Protein AF-A0A9R1QR17-F1 (afdb_monomer)

Radius of gyration: 20.67 Å; Cα contacts (8 Å, |Δi|>4): 81; chains: 1; bounding box: 51×17×60 Å

Organism: Triticum turgidum subsp. durum (NCBI:txid4567)

Secondary structure (DSSP, 8-state):
-------HHHHHHHHHHHHT-----PPPBPHHHHHHHHHHHHH---TT-GGGGGGSS-TTTTT-TTEEEEE-TTSSSEEEEEE--

Mean predicted aligned error: 11.02 Å

Sequence (85 aa):
MARSGGSPYAAILLVLCIFQVTDVRGQSTHPIEANALNAIKARLIDPINNLKKWNRGDPCTSNWTGVICHKIPSDTYLHVTELYD

pLDDT: mean 83.53, std 15.56, range [37.16, 96.75]

Structure (mmCIF, N/CA/C/O backbone):
data_AF-A0A9R1QR17-F1
#
_entry.id   AF-A0A9R1QR17-F1
#
loop_
_atom_site.group_PDB
_atom_site.id
_atom_site.type_symbol
_atom_site.label_atom_id
_atom_site.label_alt_id
_atom_site.label_comp_id
_atom_site.label_asym_id
_atom_site.label_entity_id
_atom_site.label_seq_id
_atom_site.pdbx_PDB_ins_code
_atom_site.Cartn_x
_atom_site.Cartn_y
_atom_site.Cartn_z
_atom_site.occupancy
_atom_site.B_iso_or_equiv
_atom_site.auth_seq_id
_atom_site.auth_comp_id
_atom_site.auth_asym_id
_atom_site.auth_atom_id
_atom_site.pdbx_PDB_model_num
ATOM 1 N N . MET A 1 1 ? -34.860 -10.664 -41.790 1.00 37.16 1 MET A N 1
ATOM 2 C CA . MET A 1 1 ? -33.608 -10.676 -41.000 1.00 37.16 1 MET A CA 1
ATOM 3 C C . MET A 1 1 ? -33.040 -9.262 -40.955 1.00 37.16 1 MET A C 1
ATOM 5 O O . MET A 1 1 ? -32.662 -8.748 -42.000 1.00 37.16 1 MET A O 1
ATOM 9 N N . ALA A 1 2 ? -33.033 -8.603 -39.794 1.00 41.56 2 ALA A N 1
ATOM 10 C CA . ALA A 1 2 ? -32.454 -7.267 -39.653 1.00 41.56 2 ALA A CA 1
ATOM 11 C C . ALA A 1 2 ? -30.922 -7.378 -39.585 1.00 41.56 2 ALA A C 1
ATOM 13 O O . ALA A 1 2 ? -30.375 -7.932 -38.634 1.00 41.56 2 ALA A O 1
ATOM 14 N N . ARG A 1 3 ? -30.223 -6.893 -40.617 1.00 53.00 3 ARG A N 1
ATOM 15 C CA . ARG A 1 3 ? -28.763 -6.746 -40.595 1.00 53.00 3 ARG A CA 1
ATOM 16 C C . ARG A 1 3 ? -28.430 -5.520 -39.748 1.00 53.00 3 ARG A C 1
ATOM 18 O O . ARG A 1 3 ? -28.460 -4.399 -40.241 1.00 53.00 3 ARG A O 1
ATOM 25 N N . SER A 1 4 ? -28.148 -5.747 -38.469 1.00 52.62 4 SER A N 1
ATOM 26 C CA . SER A 1 4 ? -27.558 -4.744 -37.583 1.00 52.62 4 SER A CA 1
ATOM 27 C C . SER A 1 4 ? -26.149 -4.413 -38.084 1.00 52.62 4 SER A C 1
ATOM 29 O O . SER A 1 4 ? -25.183 -5.094 -37.743 1.00 52.62 4 SER A O 1
ATOM 31 N N . GLY A 1 5 ? -26.037 -3.408 -38.954 1.00 60.94 5 GLY A N 1
ATOM 32 C CA . GLY A 1 5 ? -24.762 -2.852 -39.396 1.00 60.94 5 GLY A CA 1
ATOM 33 C C . GLY A 1 5 ? -24.140 -2.040 -38.267 1.00 60.94 5 GLY A C 1
ATOM 34 O O . GLY A 1 5 ? -24.367 -0.838 -38.172 1.00 60.94 5 GLY A O 1
ATOM 35 N N . GLY A 1 6 ? -23.397 -2.706 -37.384 1.00 64.19 6 GLY A N 1
ATOM 36 C CA . GLY A 1 6 ? -22.600 -2.029 -36.366 1.00 64.19 6 GLY A CA 1
ATOM 37 C C . GLY A 1 6 ? -21.564 -1.130 -37.037 1.00 64.19 6 GLY A C 1
ATOM 38 O O . GLY A 1 6 ? -20.805 -1.589 -37.889 1.00 64.19 6 GLY A O 1
ATOM 39 N N . SER A 1 7 ? -21.552 0.155 -36.677 1.00 72.94 7 SER A N 1
ATOM 40 C CA . SER A 1 7 ? -20.557 1.106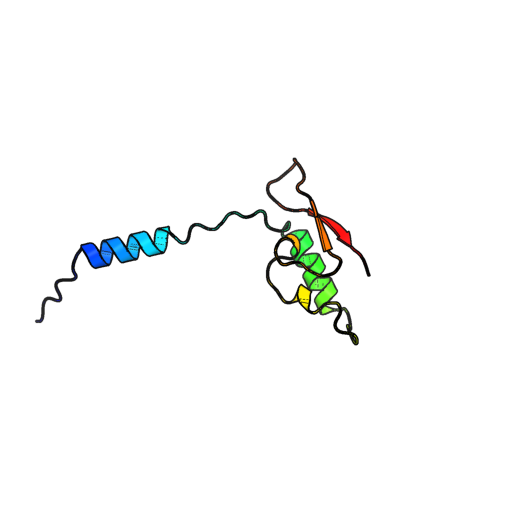 -37.174 1.00 72.94 7 SER A CA 1
ATOM 41 C C . SER A 1 7 ? -19.156 0.614 -36.792 1.00 72.94 7 SER A C 1
ATOM 43 O O . SER A 1 7 ? -18.908 0.397 -35.601 1.00 72.94 7 SER A O 1
ATOM 45 N N . PRO A 1 8 ? -18.222 0.451 -37.747 1.00 72.06 8 PRO A N 1
ATOM 46 C CA . PRO A 1 8 ? -16.875 -0.029 -37.443 1.00 72.06 8 PRO A CA 1
ATOM 47 C C . PRO A 1 8 ? -16.164 0.918 -36.473 1.00 72.06 8 PRO A C 1
ATOM 49 O O . PRO A 1 8 ? -15.364 0.475 -35.659 1.00 72.06 8 PRO A O 1
ATOM 52 N N . TYR A 1 9 ? -16.532 2.203 -36.477 1.00 75.50 9 TYR A N 1
ATOM 53 C CA . TYR A 1 9 ? -16.045 3.193 -35.523 1.00 75.50 9 TYR A CA 1
ATOM 54 C C . TYR A 1 9 ? -16.456 2.882 -34.085 1.00 75.50 9 TYR A C 1
ATOM 56 O O . TYR A 1 9 ? -15.653 3.075 -33.185 1.00 75.50 9 TYR A O 1
ATOM 64 N N . ALA A 1 10 ? -17.661 2.355 -33.851 1.00 77.62 10 ALA A N 1
ATOM 65 C CA . ALA A 1 10 ? -18.085 1.958 -32.509 1.00 77.62 10 ALA A CA 1
ATOM 66 C C . ALA A 1 10 ? -17.267 0.763 -32.000 1.00 77.62 10 ALA A C 1
ATOM 68 O O . ALA A 1 10 ? -16.848 0.750 -30.845 1.00 77.62 10 ALA A O 1
ATOM 69 N N . ALA A 1 11 ? -16.980 -0.202 -32.879 1.00 80.19 11 ALA A N 1
ATOM 70 C CA . ALA A 1 11 ? -16.107 -1.328 -32.557 1.00 80.19 11 ALA A CA 1
ATOM 71 C C . ALA A 1 11 ? -14.659 -0.871 -32.303 1.00 80.19 11 ALA A C 1
ATOM 73 O O . ALA A 1 11 ? -14.053 -1.287 -31.321 1.00 80.19 11 ALA A O 1
ATOM 74 N N . ILE A 1 12 ? -14.125 0.034 -33.130 1.00 80.06 12 ILE A N 1
ATOM 75 C CA . ILE A 1 12 ? -12.780 0.608 -32.970 1.00 80.06 12 ILE A CA 1
ATOM 76 C C . ILE A 1 12 ? -12.677 1.416 -31.669 1.00 80.06 12 ILE A C 1
ATOM 78 O O . ILE A 1 12 ? -11.710 1.252 -30.933 1.00 80.06 12 ILE A O 1
ATOM 82 N N . LEU A 1 13 ? -13.675 2.244 -31.347 1.00 78.00 13 LEU A N 1
ATOM 83 C CA . LEU A 1 13 ? -13.715 3.017 -30.102 1.00 78.00 13 LEU A CA 1
ATOM 84 C C . LEU A 1 13 ? -13.796 2.108 -28.869 1.00 78.00 13 LEU A C 1
ATOM 86 O O . LEU A 1 13 ? -13.083 2.351 -27.900 1.00 78.00 13 LEU A O 1
ATOM 90 N N . LEU A 1 14 ? -14.597 1.038 -28.915 1.00 76.31 14 LEU A N 1
ATOM 91 C CA . LEU A 1 14 ? -14.650 0.026 -27.853 1.00 76.31 14 LEU A CA 1
ATOM 92 C C . LEU A 1 14 ? -13.295 -0.658 -27.657 1.00 76.31 14 LEU A C 1
ATOM 94 O O . LEU A 1 14 ? -12.817 -0.753 -26.532 1.00 76.31 14 LEU A O 1
ATOM 98 N N . VAL A 1 15 ? -12.652 -1.085 -28.744 1.00 78.69 15 VAL A N 1
ATOM 99 C CA . VAL A 1 15 ? -11.334 -1.730 -28.708 1.00 78.69 15 VAL A CA 1
ATOM 100 C C . VAL A 1 15 ? -10.275 -0.783 -28.141 1.00 78.69 15 VAL A C 1
ATOM 102 O O . VAL A 1 15 ? -9.545 -1.168 -27.231 1.00 78.69 15 VAL A O 1
ATOM 105 N N . LEU A 1 16 ? -10.229 0.471 -28.602 1.00 73.56 16 LEU A N 1
ATOM 106 C CA . LEU A 1 16 ? -9.325 1.487 -28.058 1.00 73.56 16 LEU A CA 1
ATOM 107 C C . LEU A 1 16 ? -9.567 1.701 -26.562 1.00 73.56 16 LEU A C 1
ATOM 109 O O . LEU A 1 16 ? -8.603 1.710 -25.806 1.00 73.56 16 LEU A O 1
ATOM 113 N N . CYS A 1 17 ? -10.826 1.784 -26.121 1.00 71.69 17 CYS A N 1
ATOM 114 C CA . CYS A 1 17 ? -11.186 1.956 -24.713 1.00 71.69 17 CY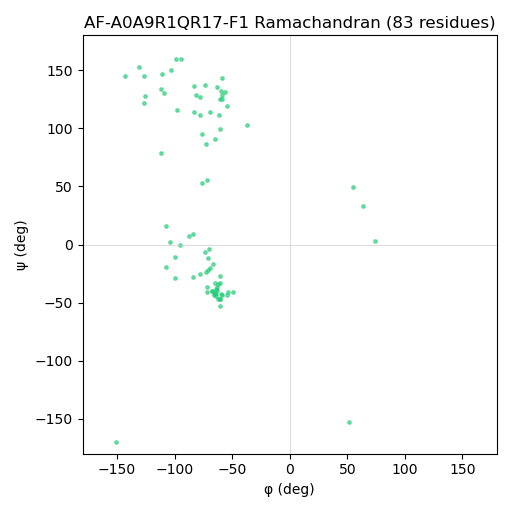S A CA 1
ATOM 115 C C . CYS A 1 17 ? -10.730 0.777 -23.831 1.00 71.69 17 CYS A C 1
ATOM 117 O O . CYS A 1 17 ? -10.334 0.993 -22.689 1.00 71.69 17 CYS A O 1
ATOM 119 N N . ILE A 1 18 ? -10.725 -0.450 -24.364 1.00 68.12 18 ILE A N 1
ATOM 120 C CA . ILE A 1 18 ? -10.203 -1.645 -23.680 1.00 68.12 18 ILE A CA 1
ATOM 121 C C . ILE A 1 18 ? -8.665 -1.604 -23.602 1.00 68.12 18 ILE A C 1
ATOM 123 O O . ILE A 1 18 ? -8.097 -1.978 -22.580 1.00 68.12 18 ILE A O 1
ATOM 127 N N . PHE A 1 19 ? -7.982 -1.089 -24.632 1.00 62.12 19 PHE A N 1
ATOM 128 C CA . PHE A 1 19 ? -6.524 -0.892 -24.617 1.00 62.12 19 PHE A CA 1
ATOM 129 C C . PHE A 1 19 ? -6.063 0.270 -23.720 1.00 62.12 19 PHE A C 1
ATOM 131 O O . PHE A 1 19 ? -4.920 0.255 -23.272 1.00 62.12 19 PHE A O 1
ATOM 138 N N . GLN A 1 20 ? -6.922 1.261 -23.435 1.00 58.38 20 GLN A N 1
ATOM 139 C CA . GLN A 1 20 ? -6.634 2.328 -22.459 1.00 58.38 20 GLN A CA 1
ATOM 140 C C . GLN A 1 20 ? -6.642 1.826 -21.007 1.00 58.38 20 GLN A C 1
ATOM 142 O O . GLN A 1 20 ? -6.173 2.542 -20.124 1.00 58.38 20 GLN A O 1
ATOM 147 N N . VAL A 1 21 ? -7.121 0.603 -20.737 1.00 54.09 21 VAL A N 1
ATOM 148 C CA . VAL A 1 21 ? -6.879 -0.078 -19.455 1.00 54.09 21 VAL A CA 1
ATOM 149 C C . VAL A 1 21 ? -5.445 -0.609 -19.466 1.00 54.09 21 VAL A C 1
ATOM 151 O O . VAL A 1 21 ? -5.173 -1.792 -19.288 1.00 54.09 21 VAL A O 1
ATOM 154 N N . THR A 1 22 ? -4.496 0.282 -19.746 1.00 48.34 22 THR A N 1
ATOM 155 C CA . THR A 1 22 ? -3.107 0.050 -19.415 1.00 48.34 22 THR A CA 1
ATOM 156 C C . THR A 1 22 ? -3.087 -0.074 -17.908 1.00 48.34 22 THR A C 1
ATOM 158 O O . THR A 1 22 ? -3.373 0.896 -17.204 1.00 48.34 22 THR A O 1
ATOM 161 N N . ASP A 1 23 ? -2.806 -1.283 -17.438 1.00 48.75 23 ASP A N 1
ATOM 162 C CA . ASP A 1 23 ? -2.230 -1.529 -16.130 1.00 48.75 23 ASP A CA 1
ATOM 163 C C . ASP A 1 23 ? -1.231 -0.393 -15.885 1.00 48.75 23 ASP A C 1
ATOM 165 O O . ASP A 1 23 ? -0.182 -0.315 -16.536 1.00 48.75 23 ASP A O 1
ATOM 169 N N . VAL A 1 24 ? -1.615 0.587 -15.055 1.00 51.31 24 VAL A N 1
ATOM 170 C CA . VAL A 1 24 ? -0.629 1.477 -14.465 1.00 51.31 24 VAL A CA 1
ATOM 171 C C . VAL A 1 24 ? 0.217 0.493 -13.699 1.00 51.31 24 VAL A C 1
ATOM 173 O O . VAL A 1 24 ? -0.169 0.035 -12.627 1.00 51.31 24 VAL A O 1
ATOM 176 N N . ARG A 1 25 ? 1.353 0.126 -14.291 1.00 52.44 25 ARG A N 1
ATOM 177 C CA . ARG A 1 25 ? 2.396 -0.651 -13.642 1.00 52.44 25 ARG A CA 1
ATOM 178 C C . ARG A 1 25 ? 3.070 0.286 -12.636 1.00 52.44 25 ARG A C 1
ATOM 180 O O . ARG A 1 25 ? 4.253 0.602 -12.727 1.00 52.44 25 ARG A O 1
ATOM 187 N N . GLY A 1 26 ? 2.250 0.857 -11.753 1.00 61.59 26 GLY A N 1
ATOM 188 C CA . GLY A 1 26 ? 2.656 1.550 -10.556 1.00 61.59 26 GLY A CA 1
ATOM 189 C C . GLY A 1 26 ? 3.346 0.509 -9.704 1.00 61.59 26 GLY A C 1
ATOM 190 O O . GLY A 1 26 ? 2.896 -0.634 -9.640 1.00 61.59 26 GLY A O 1
ATOM 191 N N . GLN A 1 27 ? 4.489 0.874 -9.136 1.00 83.88 27 GLN A N 1
ATOM 192 C CA . GLN A 1 27 ? 5.226 -0.046 -8.281 1.00 83.88 27 GLN A CA 1
ATOM 193 C C . GLN A 1 27 ? 4.270 -0.537 -7.186 1.00 83.88 27 GLN A C 1
ATOM 195 O O . GLN A 1 27 ? 3.708 0.280 -6.461 1.00 83.88 27 GLN A O 1
ATOM 200 N N . SER A 1 28 ? 4.037 -1.845 -7.131 1.00 92.62 28 SER A N 1
ATOM 201 C CA . SER A 1 28 ? 3.190 -2.492 -6.130 1.00 92.62 28 SER A CA 1
ATOM 202 C C . SER A 1 28 ? 4.061 -3.068 -5.023 1.00 92.62 28 SER A C 1
ATOM 204 O O . SER A 1 28 ? 5.252 -3.309 -5.237 1.00 92.62 28 SER A O 1
ATOM 206 N N . THR A 1 29 ? 3.492 -3.329 -3.853 1.00 95.75 29 THR A N 1
ATOM 207 C CA . THR A 1 29 ? 4.184 -4.061 -2.795 1.00 95.75 29 THR A CA 1
ATOM 208 C C . THR A 1 29 ? 4.593 -5.446 -3.292 1.00 95.75 29 THR A C 1
ATOM 210 O O . THR A 1 29 ? 3.860 -6.102 -4.041 1.00 95.75 29 THR A O 1
ATOM 213 N N . HIS A 1 30 ? 5.760 -5.916 -2.859 1.00 96.06 30 HIS A N 1
ATOM 214 C CA . HIS A 1 30 ? 6.191 -7.279 -3.128 1.00 96.06 30 HIS A CA 1
ATOM 215 C C . HIS A 1 30 ? 5.128 -8.278 -2.612 1.00 96.06 30 HIS A C 1
ATOM 217 O O . HIS A 1 30 ? 4.687 -8.174 -1.462 1.00 96.06 30 HIS A O 1
ATOM 223 N N . PRO A 1 31 ? 4.692 -9.273 -3.411 1.00 95.00 31 PRO A N 1
ATOM 224 C CA . PRO A 1 31 ? 3.498 -10.073 -3.107 1.00 95.00 31 PRO A CA 1
ATOM 225 C C . PRO A 1 31 ? 3.590 -10.847 -1.785 1.00 95.00 31 PRO A C 1
ATOM 227 O O . PRO A 1 31 ? 2.589 -11.012 -1.088 1.00 95.00 31 PRO A O 1
ATOM 230 N N . ILE A 1 32 ? 4.793 -11.294 -1.408 1.00 96.75 32 ILE A N 1
ATOM 231 C CA . ILE A 1 32 ? 5.032 -11.976 -0.126 1.00 96.75 32 ILE A CA 1
ATOM 232 C C . ILE A 1 32 ? 4.786 -11.030 1.057 1.00 96.75 32 ILE A C 1
ATOM 234 O O . ILE A 1 32 ? 4.140 -11.421 2.027 1.00 96.75 32 ILE A O 1
ATOM 238 N N . GLU A 1 33 ? 5.251 -9.785 0.968 1.00 96.62 33 GLU A N 1
ATOM 239 C CA . GLU A 1 33 ? 5.103 -8.786 2.031 1.00 96.62 33 GLU A CA 1
ATOM 240 C C . GLU A 1 33 ? 3.653 -8.313 2.137 1.00 96.62 33 GLU A C 1
ATOM 242 O O . GLU A 1 33 ? 3.098 -8.236 3.233 1.00 96.62 33 GLU A O 1
ATOM 247 N N . ALA A 1 34 ? 2.989 -8.106 0.995 1.00 96.31 34 ALA A N 1
ATOM 248 C CA . ALA A 1 34 ? 1.567 -7.784 0.959 1.00 96.31 34 ALA A CA 1
ATOM 249 C C . ALA A 1 34 ? 0.713 -8.888 1.598 1.00 96.31 34 ALA A C 1
ATOM 251 O O . ALA A 1 34 ? -0.215 -8.608 2.362 1.00 96.31 34 ALA A O 1
ATOM 252 N N . ASN A 1 35 ? 1.025 -10.156 1.320 1.00 96.56 35 ASN A N 1
ATOM 253 C CA . ASN A 1 35 ? 0.325 -11.279 1.932 1.00 96.56 35 ASN A CA 1
ATOM 254 C C . ASN A 1 35 ? 0.613 -11.381 3.439 1.00 96.56 35 ASN A C 1
ATOM 256 O O . ASN A 1 35 ? -0.304 -11.619 4.224 1.00 96.56 35 ASN A O 1
ATOM 260 N N . ALA A 1 36 ? 1.859 -11.145 3.857 1.00 96.56 36 ALA A N 1
ATOM 261 C CA . ALA A 1 36 ? 2.235 -11.133 5.267 1.00 96.56 36 ALA A CA 1
ATOM 262 C C . ALA A 1 36 ? 1.4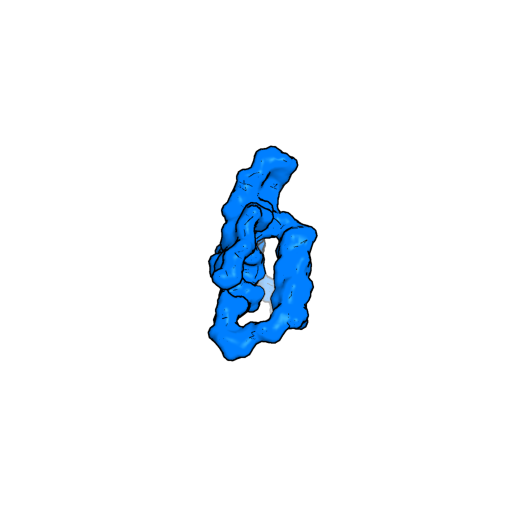72 -10.052 6.053 1.00 96.56 36 ALA A C 1
ATOM 264 O O . ALA A 1 36 ? 0.877 -10.355 7.088 1.00 96.56 36 ALA A O 1
ATOM 265 N N . LEU A 1 37 ? 1.400 -8.820 5.538 1.00 95.62 37 LEU A N 1
ATOM 266 C CA . LEU A 1 37 ? 0.650 -7.741 6.185 1.00 95.62 37 LEU A CA 1
ATOM 267 C C . LEU A 1 37 ? -0.858 -8.028 6.239 1.00 95.62 37 LEU A C 1
ATOM 269 O O . LEU A 1 37 ? -1.499 -7.771 7.260 1.00 95.62 37 LEU A O 1
ATOM 273 N N . ASN A 1 38 ? -1.431 -8.618 5.186 1.00 94.69 38 ASN A N 1
ATOM 274 C CA . ASN A 1 38 ? -2.827 -9.064 5.204 1.00 94.69 38 ASN A CA 1
ATOM 275 C C . ASN A 1 38 ? -3.077 -10.158 6.254 1.00 94.69 38 ASN A C 1
ATOM 277 O O . ASN A 1 38 ? -4.102 -10.127 6.937 1.00 94.69 38 ASN A O 1
ATOM 281 N N . ALA A 1 39 ? -2.145 -11.099 6.419 1.00 95.56 39 ALA A N 1
ATOM 282 C CA . ALA A 1 39 ? -2.242 -12.139 7.437 1.00 95.56 39 ALA A CA 1
ATOM 283 C C . ALA A 1 39 ? -2.176 -11.559 8.860 1.00 95.56 39 ALA A C 1
ATOM 285 O O . ALA A 1 39 ? -2.966 -11.964 9.713 1.00 95.56 39 ALA A O 1
ATOM 286 N N . ILE A 1 40 ? -1.292 -10.584 9.107 1.00 92.31 40 ILE A N 1
ATOM 287 C CA . ILE A 1 40 ? -1.197 -9.868 10.392 1.00 92.31 40 ILE A CA 1
ATOM 288 C C . ILE A 1 40 ? -2.512 -9.148 10.689 1.00 92.31 40 ILE A C 1
ATOM 290 O O . ILE A 1 40 ? -3.129 -9.374 11.730 1.00 92.31 40 ILE A O 1
ATOM 294 N N . LYS A 1 41 ? -2.989 -8.345 9.738 1.00 91.25 41 LYS A N 1
ATOM 295 C CA . LYS A 1 41 ? -4.257 -7.619 9.832 1.00 91.25 41 LYS A CA 1
ATOM 296 C C . LYS A 1 41 ? -5.439 -8.534 10.157 1.00 91.25 41 LYS A C 1
ATOM 298 O O . LYS A 1 41 ? -6.285 -8.168 10.961 1.00 91.25 41 LYS A O 1
ATOM 303 N N . ALA A 1 42 ? -5.504 -9.722 9.555 1.00 92.25 42 ALA A N 1
ATOM 304 C CA . ALA A 1 42 ? -6.583 -10.682 9.796 1.00 92.25 42 ALA A CA 1
ATOM 305 C C . ALA A 1 42 ? -6.589 -11.264 11.222 1.00 92.25 42 ALA A C 1
ATOM 307 O O . ALA A 1 42 ? -7.581 -11.863 11.638 1.00 92.25 42 ALA A O 1
ATOM 308 N N . ARG A 1 43 ? -5.480 -11.137 11.958 1.00 93.31 43 ARG A N 1
ATOM 309 C CA . ARG A 1 43 ? -5.321 -11.658 13.321 1.00 93.31 43 ARG A CA 1
ATOM 310 C C . ARG A 1 43 ? -5.314 -10.568 14.3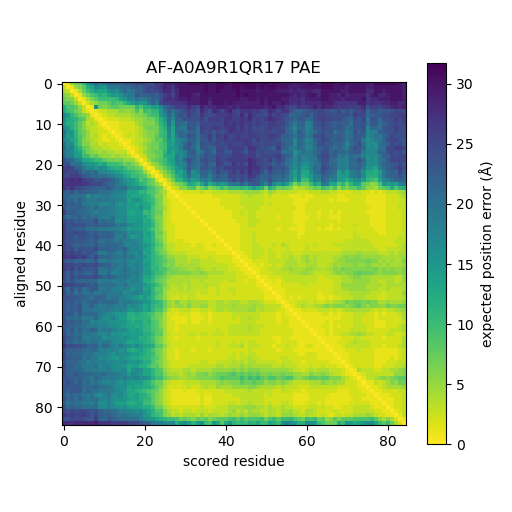87 1.00 93.31 43 ARG A C 1
ATOM 312 O O . ARG A 1 43 ? -5.551 -10.888 15.549 1.00 93.31 43 ARG A O 1
ATOM 319 N N . LEU A 1 44 ? -5.048 -9.317 14.019 1.00 91.19 44 LEU A N 1
ATOM 320 C CA . LEU A 1 44 ? -4.975 -8.220 14.975 1.00 91.19 44 LEU A CA 1
ATOM 321 C C . LEU A 1 44 ? -6.380 -7.761 15.390 1.00 91.19 44 LEU A C 1
ATOM 323 O O . LEU A 1 44 ? -7.215 -7.432 14.548 1.00 91.19 44 LEU A O 1
ATOM 327 N N . ILE A 1 45 ? -6.635 -7.718 16.698 1.00 91.94 45 ILE A N 1
ATOM 328 C CA . ILE A 1 45 ? -7.821 -7.058 17.249 1.00 91.94 45 ILE A CA 1
ATOM 329 C C . ILE A 1 45 ? -7.486 -5.572 17.349 1.00 91.94 45 ILE A C 1
ATOM 331 O O . ILE A 1 45 ? -6.611 -5.191 18.120 1.00 91.94 45 ILE A O 1
ATOM 335 N N . ASP A 1 46 ? -8.179 -4.749 16.567 1.00 90.38 46 ASP A N 1
ATOM 336 C CA . ASP A 1 46 ? -7.951 -3.305 16.474 1.00 90.38 46 ASP A CA 1
ATOM 337 C C . ASP A 1 46 ? -9.144 -2.525 17.062 1.00 90.38 46 ASP A C 1
ATOM 339 O O . ASP A 1 46 ? -10.015 -2.051 16.327 1.00 90.38 46 ASP A O 1
ATOM 343 N N . PRO A 1 47 ? -9.241 -2.418 18.401 1.00 92.50 47 PRO A N 1
ATOM 344 C CA . PRO A 1 47 ? -10.390 -1.804 19.065 1.00 92.50 47 PRO A CA 1
ATOM 345 C C . PRO A 1 47 ? -10.478 -0.287 18.838 1.00 92.50 47 PRO A C 1
ATOM 347 O O . PRO A 1 47 ? -11.554 0.287 18.995 1.00 92.50 47 PRO A O 1
ATOM 350 N N . ILE A 1 48 ? -9.366 0.358 18.468 1.00 92.12 48 ILE A N 1
ATOM 351 C CA . ILE A 1 48 ? -9.264 1.808 18.239 1.00 92.12 48 ILE A CA 1
ATOM 352 C C . ILE A 1 48 ? -9.230 2.189 16.750 1.00 92.12 48 ILE A C 1
ATOM 354 O O . ILE A 1 48 ? -9.211 3.374 16.422 1.00 92.12 48 ILE A O 1
ATOM 358 N N . ASN A 1 49 ? -9.340 1.205 15.851 1.00 90.50 49 ASN A N 1
ATOM 359 C CA . ASN A 1 49 ? -9.468 1.374 14.401 1.00 90.50 49 ASN A CA 1
ATOM 360 C C . ASN A 1 49 ? -8.247 2.036 13.722 1.00 90.50 49 ASN A C 1
ATOM 362 O O . ASN A 1 49 ? -8.394 2.756 12.725 1.00 90.50 49 ASN A O 1
ATOM 366 N N . ASN A 1 50 ? -7.039 1.789 14.235 1.00 89.56 50 ASN A N 1
ATOM 367 C CA . ASN A 1 50 ? -5.783 2.275 13.652 1.00 89.56 50 ASN A CA 1
ATOM 368 C C . ASN A 1 50 ? -5.510 1.663 12.264 1.00 89.56 50 ASN A C 1
ATOM 370 O O . ASN A 1 50 ? -5.005 2.334 11.353 1.00 89.56 50 ASN A O 1
ATOM 374 N N . LEU A 1 51 ? -5.927 0.413 12.057 1.00 91.56 51 LEU A N 1
ATOM 375 C CA . LEU A 1 51 ? -5.768 -0.353 10.823 1.00 91.56 51 LEU A CA 1
ATOM 376 C C . LEU A 1 51 ? -6.861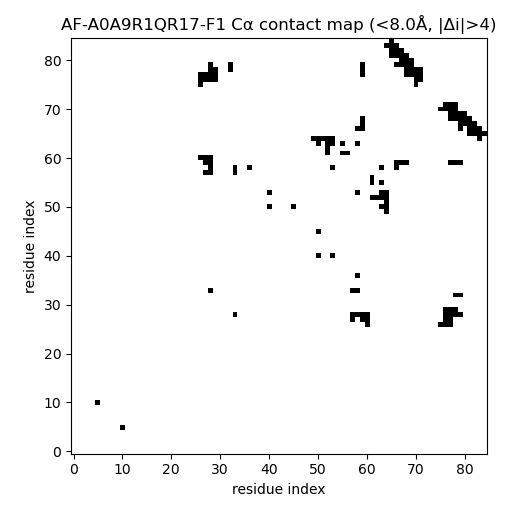 -0.064 9.788 1.00 91.56 51 LEU A C 1
ATOM 378 O O . LEU A 1 51 ? -6.920 -0.725 8.749 1.00 91.56 51 LEU A O 1
ATOM 382 N N . LYS A 1 52 ? -7.717 0.948 9.990 1.00 91.12 52 LYS A N 1
ATOM 383 C CA . LYS A 1 52 ? -8.782 1.304 9.033 1.00 91.12 52 LYS A CA 1
ATOM 384 C C . LYS A 1 52 ? -8.267 1.426 7.596 1.00 91.12 52 LYS A C 1
ATOM 386 O O . LYS A 1 52 ? -8.934 0.978 6.659 1.00 91.12 52 LYS A O 1
ATOM 391 N N . LYS A 1 53 ? -7.085 2.030 7.417 1.00 91.19 53 LYS A N 1
ATOM 392 C CA . LYS A 1 53 ? -6.459 2.227 6.099 1.00 91.19 53 LYS A CA 1
ATOM 393 C C . LYS A 1 53 ? -5.931 0.932 5.478 1.00 91.19 53 LYS A C 1
ATOM 395 O O . LYS A 1 53 ? -5.890 0.845 4.258 1.00 91.19 53 LYS A O 1
ATOM 400 N N . TRP A 1 54 ? -5.658 -0.096 6.282 1.00 93.31 54 TRP A N 1
ATOM 401 C CA . TRP A 1 54 ? -5.198 -1.405 5.813 1.00 93.31 54 TRP A CA 1
ATOM 402 C C . TRP A 1 54 ? -6.293 -2.194 5.069 1.00 93.31 54 TRP A C 1
ATOM 404 O O . TRP A 1 54 ? -6.071 -3.285 4.552 1.00 93.31 54 TRP A O 1
ATOM 414 N N . ASN A 1 55 ? -7.522 -1.672 5.003 1.00 87.56 55 ASN A N 1
ATOM 415 C CA . ASN A 1 55 ? -8.628 -2.242 4.226 1.00 87.56 55 ASN A CA 1
ATOM 416 C C . ASN A 1 55 ? -8.680 -1.779 2.766 1.00 87.56 55 ASN A C 1
ATOM 418 O O . ASN A 1 55 ? -9.660 -2.067 2.082 1.00 87.56 55 ASN A O 1
ATOM 422 N N . ARG A 1 56 ? -7.678 -1.039 2.283 1.00 87.62 56 ARG A N 1
ATOM 423 C CA . ARG A 1 56 ? -7.706 -0.435 0.948 1.00 87.62 56 ARG A CA 1
ATOM 424 C C . ARG A 1 56 ? -6.468 -0.808 0.155 1.00 87.62 56 ARG A C 1
ATOM 426 O O . ARG A 1 56 ? -5.376 -0.461 0.577 1.00 87.62 56 ARG A O 1
ATOM 433 N N . GLY A 1 57 ? -6.682 -1.432 -1.002 1.00 91.31 57 GLY A N 1
ATOM 434 C CA . GLY A 1 57 ? -5.674 -1.606 -2.047 1.00 91.31 57 GLY A CA 1
ATOM 435 C C . GLY A 1 57 ? -4.347 -2.207 -1.577 1.00 91.31 57 GLY A C 1
ATOM 436 O O . GLY A 1 57 ? -4.291 -2.972 -0.616 1.00 91.31 57 GLY A O 1
ATOM 4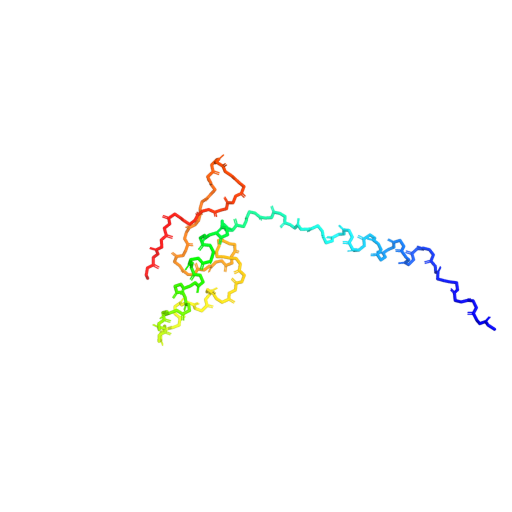37 N N . ASP A 1 58 ? -3.294 -1.856 -2.307 1.00 94.31 58 ASP A N 1
ATOM 438 C CA . ASP A 1 58 ? -1.915 -2.265 -2.054 1.00 94.31 58 ASP A CA 1
ATOM 439 C C . ASP A 1 58 ? -1.310 -1.534 -0.833 1.00 94.31 58 ASP A C 1
ATOM 441 O O . ASP A 1 58 ? -1.528 -0.321 -0.705 1.00 94.31 58 ASP A O 1
ATOM 445 N N . PRO A 1 59 ? -0.562 -2.223 0.054 1.00 95.19 59 PRO A N 1
ATOM 446 C CA . PRO A 1 59 ? -0.009 -1.627 1.270 1.00 95.19 59 PRO A CA 1
ATOM 447 C C . PRO A 1 59 ? 0.841 -0.377 1.048 1.00 95.19 59 PRO A C 1
ATOM 449 O O . PRO A 1 59 ? 0.688 0.610 1.772 1.00 95.19 59 PRO A O 1
ATOM 452 N N . CYS A 1 60 ? 1.704 -0.397 0.035 1.00 94.69 60 CYS A N 1
ATOM 453 C CA . CYS A 1 60 ? 2.659 0.674 -0.212 1.00 94.69 60 CYS A CA 1
ATOM 454 C C . CYS A 1 60 ? 2.054 1.834 -1.008 1.00 94.69 60 CYS A C 1
ATOM 456 O O . CYS A 1 60 ? 2.491 2.972 -0.845 1.00 94.69 60 CYS A O 1
ATOM 458 N N . THR A 1 61 ? 1.039 1.588 -1.843 1.00 93.81 61 THR A N 1
ATOM 459 C CA . THR A 1 61 ? 0.419 2.654 -2.654 1.00 93.81 61 THR A CA 1
ATOM 460 C C . THR A 1 61 ? -0.882 3.209 -2.076 1.00 93.81 61 THR A C 1
ATOM 462 O O . THR A 1 61 ? -1.384 4.218 -2.569 1.00 93.81 61 THR A O 1
ATOM 465 N N . SER A 1 62 ? -1.458 2.578 -1.049 1.00 93.62 62 SER A N 1
ATOM 466 C CA . SER A 1 62 ? -2.781 2.946 -0.509 1.00 93.62 62 SER A CA 1
ATOM 467 C C . SER A 1 62 ? -2.731 3.637 0.856 1.00 93.62 62 SER A C 1
ATOM 469 O O . SER A 1 62 ? -3.761 3.757 1.524 1.00 93.62 62 SER A O 1
ATOM 471 N N . ASN A 1 63 ? -1.556 4.132 1.261 1.00 91.81 63 ASN A N 1
ATOM 472 C CA . ASN A 1 63 ? -1.326 4.846 2.522 1.00 91.81 63 ASN A CA 1
ATOM 473 C C . ASN A 1 63 ? -1.765 4.047 3.758 1.00 91.81 63 ASN A C 1
ATOM 475 O O . ASN A 1 63 ? -2.498 4.570 4.605 1.00 91.81 63 ASN A O 1
ATOM 479 N N . TRP A 1 64 ? -1.359 2.780 3.865 1.00 94.75 64 TRP A N 1
ATOM 480 C CA . TRP A 1 64 ? -1.593 2.009 5.087 1.00 94.75 64 TRP A CA 1
ATOM 481 C C . TRP A 1 64 ? -0.914 2.702 6.276 1.00 94.75 64 TRP A C 1
ATOM 483 O O . TRP A 1 64 ? 0.229 3.142 6.189 1.00 94.75 64 TRP A O 1
ATOM 493 N N . THR A 1 65 ? -1.647 2.862 7.382 1.00 93.38 65 THR A N 1
ATOM 494 C CA . THR A 1 65 ? -1.130 3.528 8.587 1.00 93.38 65 THR A CA 1
ATOM 495 C C . THR A 1 65 ? 0.107 2.786 9.091 1.00 93.38 65 THR A C 1
ATOM 497 O O . THR A 1 65 ? 0.041 1.571 9.244 1.00 93.38 65 THR A O 1
ATOM 500 N N . GLY A 1 66 ? 1.208 3.499 9.332 1.00 93.88 66 GLY A N 1
ATOM 501 C CA . GLY A 1 66 ? 2.430 2.917 9.891 1.00 93.88 66 GLY A CA 1
ATOM 502 C C . GLY A 1 66 ? 3.252 2.058 8.926 1.00 93.88 66 GLY A C 1
ATOM 503 O O . GLY A 1 66 ? 4.269 1.530 9.350 1.00 93.88 66 GLY A O 1
ATOM 504 N N . VAL A 1 67 ? 2.864 1.926 7.652 1.00 95.88 67 VAL A N 1
ATOM 505 C CA . VAL A 1 67 ? 3.616 1.152 6.649 1.00 95.88 67 VAL A CA 1
ATOM 506 C C . VAL A 1 67 ? 4.486 2.092 5.821 1.00 95.88 67 VAL A C 1
ATOM 508 O O . VAL A 1 67 ? 3.963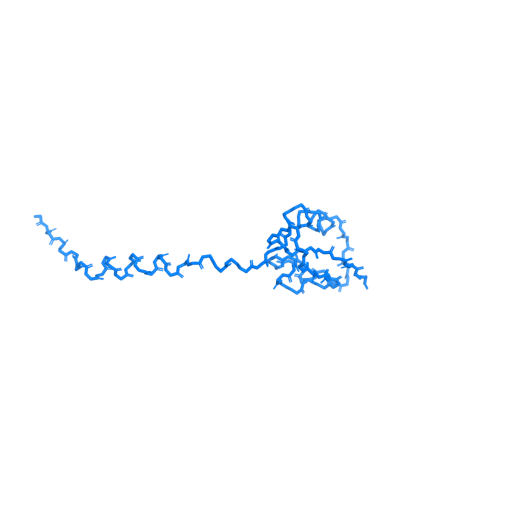 2.937 5.094 1.00 95.88 67 VAL A O 1
ATOM 511 N N . ILE A 1 68 ? 5.808 1.935 5.910 1.00 95.25 68 ILE A N 1
ATOM 512 C CA . ILE A 1 68 ? 6.774 2.692 5.105 1.00 95.25 68 ILE A CA 1
ATOM 513 C C . ILE A 1 68 ? 7.407 1.768 4.076 1.00 95.25 68 ILE A C 1
ATOM 515 O O . ILE A 1 68 ? 7.897 0.689 4.418 1.00 95.25 68 ILE A O 1
ATOM 519 N N . CYS A 1 69 ? 7.418 2.212 2.820 1.00 95.25 69 CYS A N 1
ATOM 520 C CA . CYS A 1 69 ? 7.953 1.432 1.720 1.00 95.25 69 CYS A CA 1
ATOM 521 C C . CYS A 1 69 ? 8.990 2.189 0.905 1.00 95.25 69 CYS A C 1
ATOM 523 O O . CYS A 1 69 ? 8.843 3.381 0.632 1.00 95.25 69 CYS A O 1
ATOM 525 N N . HIS A 1 70 ? 9.984 1.452 0.422 1.00 94.44 70 HIS A N 1
ATOM 526 C CA . HIS A 1 70 ? 11.016 1.954 -0.468 1.00 94.44 70 HIS A CA 1
ATOM 527 C C . HIS A 1 70 ? 11.190 1.037 -1.673 1.00 94.44 70 HIS A C 1
ATOM 529 O O . HIS A 1 70 ? 10.950 -0.168 -1.616 1.00 94.44 70 HIS A O 1
ATOM 535 N N . LYS A 1 71 ? 11.647 1.620 -2.781 1.00 93.38 71 LYS A N 1
ATOM 536 C CA . LYS A 1 71 ? 12.091 0.844 -3.932 1.00 93.38 71 LYS A CA 1
ATOM 537 C C . LYS A 1 71 ? 13.514 0.363 -3.690 1.00 93.38 71 LYS A C 1
ATOM 539 O O . LYS A 1 71 ? 14.395 1.178 -3.414 1.00 93.38 71 LYS A O 1
ATOM 544 N N . ILE A 1 72 ? 13.746 -0.929 -3.869 1.00 90.69 72 ILE A N 1
ATOM 545 C CA . ILE A 1 72 ? 15.091 -1.504 -3.864 1.00 90.69 72 ILE A CA 1
ATOM 546 C C . ILE A 1 72 ? 15.541 -1.796 -5.304 1.00 90.69 72 ILE A C 1
ATOM 548 O O . ILE A 1 72 ? 14.706 -2.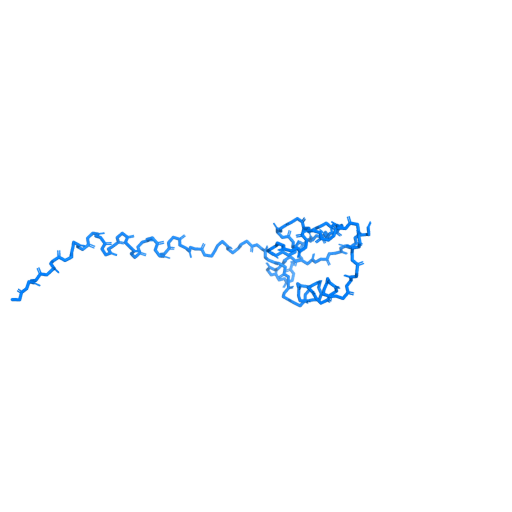047 -6.171 1.00 90.69 72 ILE A O 1
ATOM 552 N N . PRO A 1 73 ? 16.849 -1.746 -5.606 1.00 89.31 73 PRO A N 1
ATOM 553 C CA . PRO A 1 73 ? 17.343 -1.938 -6.971 1.00 89.31 73 PRO A CA 1
ATOM 554 C C . PRO A 1 73 ? 17.296 -3.396 -7.460 1.00 89.31 73 PRO A C 1
ATOM 556 O O . PRO A 1 73 ? 17.606 -3.640 -8.623 1.00 89.31 73 PRO A O 1
ATOM 559 N N . SER A 1 74 ? 16.950 -4.363 -6.603 1.00 89.06 74 SER A N 1
ATOM 560 C CA . SER A 1 74 ? 16.934 -5.790 -6.953 1.00 89.06 74 SER A CA 1
ATOM 561 C C . SER A 1 74 ? 15.717 -6.220 -7.765 1.00 89.06 74 SER A C 1
ATOM 563 O O . SER A 1 74 ? 15.810 -7.211 -8.487 1.00 89.06 74 SER A O 1
ATOM 565 N N . ASP A 1 75 ? 14.592 -5.507 -7.666 1.00 90.88 75 ASP A N 1
ATOM 566 C CA . ASP A 1 75 ? 13.384 -5.829 -8.420 1.00 90.88 75 ASP A CA 1
ATOM 567 C C . ASP A 1 75 ? 12.506 -4.596 -8.723 1.00 90.88 75 ASP A C 1
ATOM 569 O O . ASP A 1 75 ? 12.926 -3.439 -8.623 1.00 90.88 75 ASP A O 1
ATOM 573 N N . THR A 1 76 ? 11.297 -4.853 -9.227 1.00 90.88 76 THR A N 1
ATOM 574 C CA . THR A 1 76 ? 10.338 -3.824 -9.645 1.00 90.88 76 THR A CA 1
ATOM 575 C C . THR A 1 76 ? 9.313 -3.457 -8.571 1.00 90.88 76 THR A C 1
ATOM 577 O O . THR A 1 76 ? 8.455 -2.614 -8.845 1.00 90.88 76 THR A O 1
ATOM 580 N N . TYR A 1 77 ? 9.363 -4.082 -7.395 1.00 94.25 77 TYR A N 1
ATOM 581 C CA . TYR A 1 77 ? 8.382 -3.927 -6.329 1.00 94.25 77 TYR A CA 1
ATOM 582 C C . TYR A 1 77 ? 8.800 -2.859 -5.309 1.00 94.25 77 TYR A C 1
ATOM 584 O O . TYR A 1 77 ? 9.962 -2.462 -5.190 1.00 94.25 77 TYR A O 1
ATOM 592 N N . LEU A 1 78 ? 7.810 -2.359 -4.574 1.00 95.62 78 LEU A N 1
ATOM 593 C CA . LEU A 1 78 ? 8.024 -1.635 -3.329 1.00 95.62 78 LEU A CA 1
ATOM 594 C C . LEU A 1 78 ? 8.185 -2.647 -2.201 1.00 95.62 78 LEU A C 1
ATOM 596 O O . LEU A 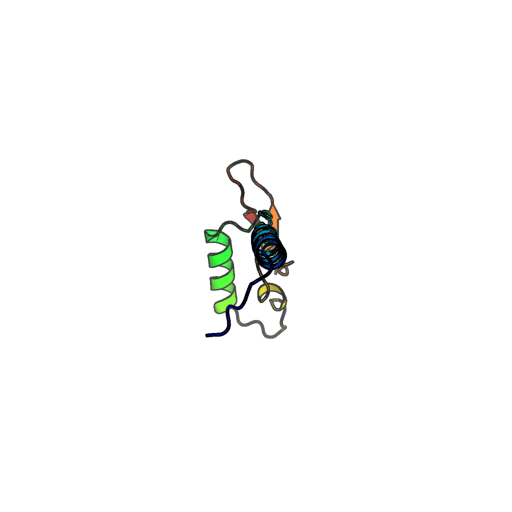1 78 ? 7.408 -3.598 -2.099 1.00 95.62 78 LEU A O 1
ATOM 600 N N . HIS A 1 79 ? 9.163 -2.394 -1.343 1.00 96.31 79 HIS A N 1
ATOM 601 C CA . HIS A 1 79 ? 9.431 -3.206 -0.171 1.00 96.31 79 HIS A CA 1
ATOM 602 C C . HIS A 1 79 ? 9.126 -2.431 1.094 1.00 96.31 79 HIS A C 1
ATOM 604 O O . HIS A 1 79 ? 9.532 -1.275 1.233 1.00 96.31 79 HIS A O 1
ATOM 610 N N . VAL A 1 80 ? 8.419 -3.075 2.012 1.00 95.56 80 VAL A N 1
ATOM 611 C CA . VAL A 1 80 ? 8.139 -2.555 3.346 1.00 95.56 80 VAL A CA 1
ATOM 612 C C . VAL A 1 80 ? 9.445 -2.554 4.131 1.00 95.56 80 VAL A C 1
ATOM 614 O O . VAL A 1 80 ? 10.005 -3.609 4.421 1.00 95.56 80 VAL A O 1
ATOM 617 N N . THR A 1 81 ? 9.944 -1.372 4.478 1.00 94.44 81 THR A N 1
ATOM 618 C CA . THR A 1 81 ? 11.197 -1.239 5.234 1.00 94.44 81 THR A CA 1
ATOM 619 C C . THR A 1 81 ? 10.960 -1.006 6.715 1.00 94.44 81 THR A C 1
ATOM 621 O O . THR A 1 81 ? 11.798 -1.389 7.526 1.00 94.44 81 THR A O 1
ATOM 624 N N . GLU A 1 82 ? 9.839 -0.381 7.080 1.00 93.31 82 GLU A N 1
ATOM 625 C CA . GLU A 1 82 ? 9.518 -0.056 8.470 1.00 93.31 82 GLU A CA 1
ATOM 626 C C . GLU A 1 82 ? 8.016 -0.219 8.732 1.00 93.31 82 GLU A C 1
ATOM 628 O O . GLU A 1 82 ? 7.181 0.056 7.863 1.00 93.31 82 GLU A O 1
ATOM 633 N N . LEU A 1 83 ? 7.693 -0.659 9.951 1.00 91.38 83 LEU A N 1
ATOM 634 C CA . LEU A 1 83 ? 6.341 -0.731 10.495 1.00 91.38 83 LEU A CA 1
ATOM 635 C C . LEU A 1 83 ? 6.303 0.019 11.829 1.00 91.38 83 LEU A C 1
ATOM 637 O O . LEU A 1 83 ? 7.116 -0.261 12.709 1.00 91.38 83 LEU A O 1
ATOM 641 N N . TYR A 1 84 ? 5.358 0.944 11.971 1.00 83.38 84 TYR A N 1
ATOM 642 C CA . TYR A 1 84 ? 5.102 1.687 13.206 1.00 83.38 84 TYR A CA 1
ATOM 643 C C . TYR A 1 84 ? 3.764 1.270 13.826 1.00 83.38 84 TYR A C 1
ATOM 645 O O . TYR A 1 84 ? 2.826 0.939 13.094 1.00 83.38 84 TYR A O 1
ATOM 653 N N . ASP A 1 85 ? 3.711 1.299 15.159 1.00 61.38 85 ASP A N 1
ATOM 654 C CA . ASP A 1 85 ? 2.512 1.096 15.990 1.00 61.38 85 ASP A CA 1
ATOM 655 C C . ASP A 1 85 ? 1.734 2.409 16.186 1.00 61.38 85 ASP A C 1
ATOM 657 O O . ASP A 1 85 ? 2.392 3.449 16.440 1.00 61.38 85 ASP A O 1
#

Foldseek 3Di:
DDDPPDDVVVVVVVVVVVVVPPPPVDAAADVVVQVVVVVVVVPDDDPPCLQVQVVDDGCDPSCGRQFHWDDDPPDRHIYGPTGDD

InterPro domains:
  IPR013210 Leucine-rich repeat-containing N-terminal, plant-type [PF08263] (33-69)
  IPR032675 Leucine-rich repeat domain superfamily [G3DSA:3.80.10.10] (32-84)

Solvent-accessible surface area (backbone atoms only — not comparable to full-atom values): 5320 Å² total; per-residue (Å²): 134,87,80,81,78,73,54,66,64,59,55,50,52,51,52,51,58,59,62,67,66,57,75,76,84,60,64,43,41,38,68,69,59,46,50,50,53,52,54,49,59,77,70,57,86,61,93,85,53,71,62,62,38,65,77,39,85,47,55,63,75,42,66,19,65,46,54,40,59,44,77,50,94,88,59,80,36,27,40,79,76,48,80,56,135